Protein AF-A0A520CHP6-F1 (afdb_monomer)

Secondary structure (DSSP, 8-state):
---------TTSHHHHHHHHHHHHHHHHHHHHHHHH---HHHHHHHHHHHHHHHHHHHHTT-HHHHHHHHHHHHT---TT--

Nearest PDB structures (foldseek):
  2ic6-assembly1_A  TM=7.824E-01  e=7.204E-01  Orthohantavirus sinnombreense
  4fi5-assembly1_A  TM=8.094E-01  e=1.382E+00  Hantaan virus 76-118
  2v6y-assembly1_A  TM=3.650E-01  e=1.858E+00  Saccharolobus solfataricus

pLDDT: mean 84.32, std 17.83, range [40.88, 98.06]

Sequence (82 aa):
MIQSCSSEDSGSSVNCQEQLVELAQTMNQNSMVFSENPTKANCEKLKTSALKLIEKAKKCGMEEEWAVAAAAWEDIDCSELD

Radius of gyration: 17.07 Å; Cα contacts (8 Å, |Δi|>4): 57; chains: 1; bounding box: 45×21×53 Å

Solvent-accessible surface area (backbone atoms only — not comparable to full-atom values): 4712 Å² total; per-residue (Å²): 140,79,84,80,80,78,72,78,77,95,81,55,70,76,59,42,58,55,52,48,51,53,32,49,51,52,24,51,53,31,47,52,51,22,75,76,46,68,30,23,71,33,40,49,51,24,45,51,31,47,52,52,35,43,54,50,35,40,75,65,72,42,41,81,84,34,49,67,58,47,55,58,53,70,69,60,77,43,80,91,38,103

Mean predicted aligned error: 8.42 Å

Structure (mmCIF, N/CA/C/O backbone):
data_AF-A0A520CHP6-F1
#
_entry.id   AF-A0A520CHP6-F1
#
loop_
_atom_site.group_PDB
_atom_site.id
_atom_site.type_symbol
_atom_site.label_atom_id
_atom_site.label_alt_id
_atom_site.label_comp_id
_atom_site.label_asym_id
_atom_site.label_entity_id
_atom_site.label_seq_id
_atom_site.pdbx_PDB_ins_code
_atom_site.Cartn_x
_atom_site.Cartn_y
_atom_site.Cartn_z
_atom_site.occupancy
_atom_site.B_iso_or_equiv
_atom_site.auth_seq_id
_atom_site.auth_comp_id
_atom_site.auth_asym_id
_atom_site.auth_atom_id
_atom_site.pdbx_PDB_model_num
ATOM 1 N N . MET A 1 1 ? 31.466 -2.394 -36.519 1.00 44.78 1 MET A N 1
ATOM 2 C CA . MET A 1 1 ? 30.929 -3.243 -35.432 1.00 44.78 1 MET A CA 1
ATOM 3 C C . MET A 1 1 ? 31.810 -2.964 -34.223 1.00 44.78 1 MET A C 1
ATOM 5 O 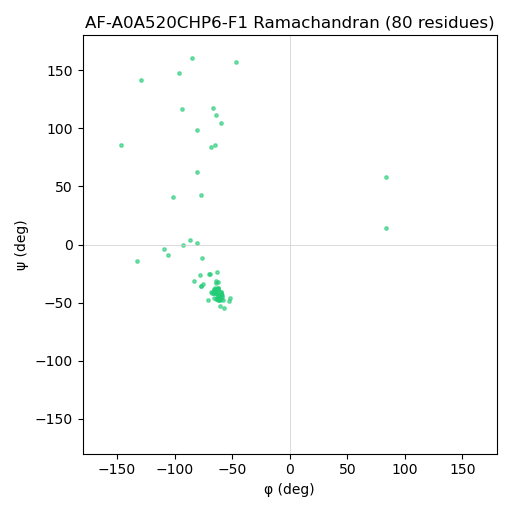O . MET A 1 1 ? 33.009 -3.097 -34.374 1.00 44.78 1 MET A O 1
ATOM 9 N N . ILE A 1 2 ? 31.372 -2.465 -33.075 1.00 47.88 2 ILE A N 1
ATOM 10 C CA . ILE A 1 2 ? 30.050 -2.387 -32.455 1.00 47.88 2 ILE A CA 1
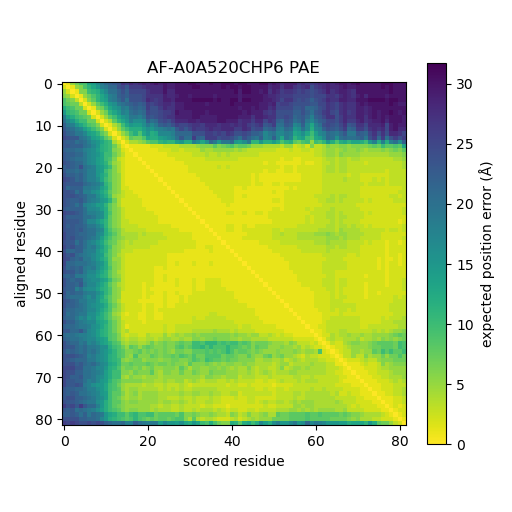ATOM 11 C C . ILE A 1 2 ? 29.819 -0.928 -32.038 1.00 47.88 2 ILE A C 1
ATOM 13 O O . ILE A 1 2 ? 30.743 -0.221 -31.650 1.00 47.88 2 ILE A O 1
ATOM 17 N N . GLN A 1 3 ? 28.583 -0.492 -32.226 1.00 42.97 3 GLN A N 1
ATOM 18 C CA . GLN A 1 3 ? 28.059 0.835 -31.955 1.00 42.97 3 GLN A CA 1
ATOM 19 C C . GLN A 1 3 ? 28.130 1.088 -30.444 1.00 42.97 3 GLN A C 1
ATOM 21 O O . GLN A 1 3 ? 27.447 0.415 -29.676 1.00 42.97 3 GLN A O 1
ATOM 26 N N . SER A 1 4 ? 28.997 2.009 -30.017 1.00 42.53 4 SER A N 1
ATOM 27 C CA . SER A 1 4 ? 28.990 2.527 -28.651 1.00 42.53 4 SER A CA 1
ATOM 28 C C . SER A 1 4 ? 27.630 3.171 -28.408 1.00 42.53 4 SER A C 1
ATOM 30 O O . SER A 1 4 ? 27.355 4.252 -28.926 1.00 42.53 4 SER A O 1
ATOM 32 N N . CYS A 1 5 ? 26.761 2.495 -27.659 1.00 54.50 5 CYS A N 1
ATOM 33 C CA . CYS A 1 5 ? 25.592 3.124 -27.067 1.00 54.50 5 CYS A CA 1
ATOM 34 C C . CYS A 1 5 ? 26.093 4.089 -25.991 1.00 54.50 5 CYS A C 1
ATOM 36 O O . CYS A 1 5 ? 26.196 3.747 -24.816 1.00 54.50 5 CYS A O 1
ATOM 38 N N . SER A 1 6 ? 26.452 5.295 -26.424 1.00 47.75 6 SER A N 1
ATOM 39 C CA . SER A 1 6 ? 26.422 6.481 -25.584 1.00 47.75 6 SER A CA 1
ATOM 40 C C . SER A 1 6 ? 24.958 6.725 -25.231 1.00 47.75 6 SER A C 1
ATOM 42 O O . SER A 1 6 ? 24.254 7.434 -25.942 1.00 47.75 6 SER A O 1
ATOM 44 N N . SER A 1 7 ? 24.476 6.064 -24.182 1.00 46.44 7 SER A N 1
ATOM 45 C CA . SER A 1 7 ? 23.252 6.489 -23.519 1.00 46.44 7 SER A CA 1
ATOM 46 C C . SER A 1 7 ? 23.627 7.629 -22.587 1.00 46.44 7 SER A C 1
ATOM 48 O O . SER A 1 7 ? 24.177 7.445 -21.502 1.00 46.44 7 SER A O 1
ATOM 50 N N . GLU A 1 8 ? 23.379 8.819 -23.113 1.00 46.56 8 GLU A N 1
ATOM 51 C CA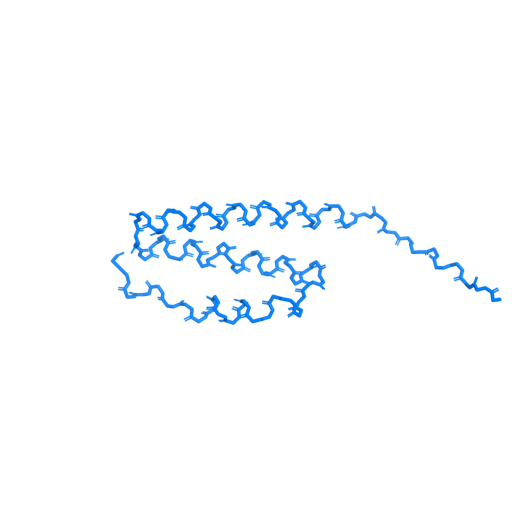 . GLU A 1 8 ? 23.067 10.035 -22.380 1.00 46.56 8 GLU A CA 1
ATOM 52 C C . GLU A 1 8 ? 21.994 9.744 -21.298 1.00 46.56 8 GLU A C 1
ATOM 54 O O . GLU A 1 8 ? 21.243 8.776 -21.411 1.00 46.56 8 GLU A O 1
ATOM 59 N N . ASP A 1 9 ? 21.942 10.583 -20.256 1.00 44.97 9 ASP A N 1
ATOM 60 C CA . ASP A 1 9 ? 21.054 10.533 -19.073 1.00 44.97 9 ASP A CA 1
ATOM 61 C C . ASP A 1 9 ? 21.448 9.633 -17.884 1.00 44.97 9 ASP A C 1
ATOM 63 O O . ASP A 1 9 ? 20.666 8.858 -17.333 1.00 44.97 9 ASP A O 1
ATOM 67 N N . SER A 1 10 ? 22.629 9.875 -17.312 1.00 4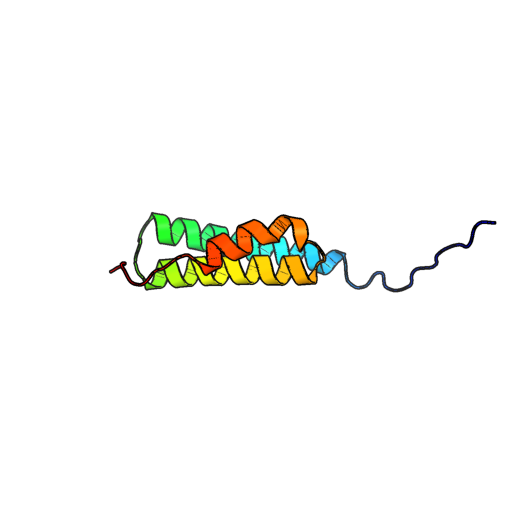0.88 10 SER A N 1
ATOM 68 C CA . SER A 1 10 ? 22.956 9.459 -15.937 1.00 40.88 10 SER A CA 1
ATOM 69 C C . SER A 1 10 ? 22.319 10.371 -14.867 1.00 40.88 10 SER A C 1
ATOM 71 O O . SER A 1 10 ? 22.976 10.762 -13.904 1.00 40.88 10 SER A O 1
ATOM 73 N N . GLY A 1 11 ? 21.051 10.753 -15.054 1.00 47.50 11 GLY A N 1
ATOM 74 C CA . GLY A 1 11 ? 20.312 11.664 -14.171 1.00 47.50 11 GLY A CA 1
ATOM 75 C C . GLY A 1 11 ? 19.252 11.014 -13.271 1.00 47.50 11 GLY A C 1
ATOM 76 O O . GLY A 1 11 ? 18.714 11.702 -12.409 1.00 47.50 11 GLY A O 1
ATOM 77 N N . SER A 1 12 ? 18.914 9.726 -13.437 1.00 49.22 12 SER A N 1
ATOM 78 C CA . SER A 1 12 ? 17.670 9.188 -12.838 1.00 49.22 12 SER A CA 1
ATOM 79 C C . SER 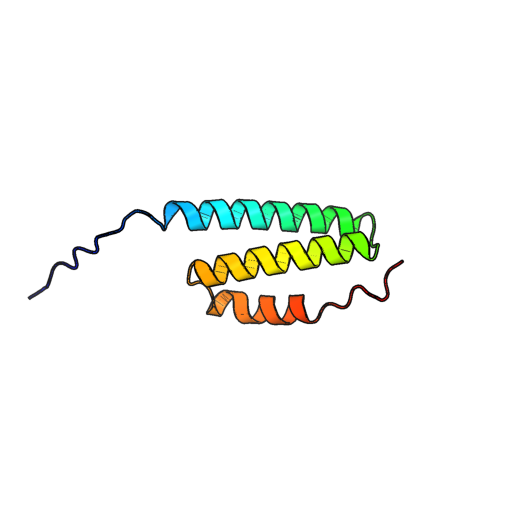A 1 12 ? 17.765 7.860 -12.073 1.00 49.22 12 SER A C 1
ATOM 81 O O . SER A 1 12 ? 16.861 7.540 -11.305 1.00 49.22 12 SER A O 1
ATOM 83 N N . SER A 1 13 ? 18.850 7.089 -12.193 1.00 50.00 13 SER A N 1
ATOM 84 C CA . SER A 1 13 ? 18.953 5.786 -11.508 1.00 50.00 13 SER A CA 1
ATOM 85 C C . SER A 1 13 ? 19.276 5.899 -10.012 1.00 50.00 13 SER A C 1
ATOM 87 O O . SER A 1 13 ? 18.716 5.150 -9.213 1.00 50.00 13 SER A O 1
ATOM 89 N N . VAL A 1 14 ? 20.099 6.876 -9.608 1.00 53.09 14 VAL A N 1
ATOM 90 C CA . VAL A 1 14 ? 20.463 7.111 -8.192 1.00 53.09 14 VAL A CA 1
ATOM 91 C C . VAL A 1 14 ? 19.238 7.508 -7.352 1.00 53.09 14 VAL A C 1
ATOM 93 O O . VAL A 1 14 ? 19.102 7.084 -6.211 1.00 53.09 14 VAL A O 1
ATOM 96 N N . ASN A 1 15 ? 18.276 8.219 -7.948 1.00 78.12 15 ASN A N 1
ATOM 97 C CA . ASN A 1 15 ? 17.084 8.711 -7.250 1.00 78.12 15 ASN A CA 1
ATOM 98 C C . ASN A 1 15 ? 16.013 7.623 -7.028 1.00 78.12 15 ASN A C 1
ATOM 100 O O . ASN A 1 15 ? 15.205 7.698 -6.106 1.00 78.12 15 ASN A O 1
ATOM 104 N N . CYS A 1 16 ? 15.973 6.593 -7.878 1.00 87.75 16 CYS A N 1
ATOM 105 C CA . CYS A 1 16 ? 14.970 5.537 -7.755 1.00 87.75 16 CYS A CA 1
ATOM 106 C C . CYS A 1 16 ? 15.228 4.642 -6.541 1.00 87.75 16 CYS A C 1
ATOM 108 O O . CYS A 1 16 ? 14.314 4.416 -5.753 1.00 87.75 16 CYS A O 1
ATOM 110 N N . GLN A 1 17 ? 16.471 4.189 -6.358 1.00 88.25 17 GLN A N 1
ATOM 111 C CA . GLN A 1 17 ? 16.841 3.325 -5.236 1.00 88.25 17 GLN A CA 1
ATOM 112 C C . GLN A 1 17 ? 16.593 4.016 -3.885 1.00 88.25 17 GLN A C 1
ATOM 114 O O . GLN A 1 17 ? 15.989 3.419 -2.999 1.00 88.25 17 GLN A O 1
ATOM 119 N N . GLU A 1 18 ? 17.014 5.275 -3.737 1.00 91.56 18 GLU A N 1
ATOM 120 C CA . GLU A 1 18 ? 16.848 6.040 -2.493 1.00 91.56 18 GLU A CA 1
ATOM 121 C C . GLU A 1 18 ? 15.369 6.255 -2.146 1.00 91.56 18 GLU A C 1
ATOM 123 O O . GLU A 1 18 ? 14.951 5.961 -1.026 1.00 91.56 18 GLU A O 1
ATOM 128 N N . GLN A 1 19 ? 14.549 6.663 -3.121 1.00 92.50 19 GLN A N 1
ATOM 129 C CA . GLN A 1 19 ? 13.108 6.836 -2.909 1.00 92.50 19 GLN A CA 1
ATOM 130 C C . GLN A 1 19 ? 12.397 5.516 -2.592 1.00 92.50 19 GLN A C 1
ATOM 132 O O . GLN A 1 19 ? 11.480 5.492 -1.773 1.00 92.50 19 GLN A O 1
ATOM 137 N N . LEU A 1 20 ? 12.805 4.408 -3.219 1.00 92.94 20 LEU A N 1
ATOM 138 C CA . LEU A 1 20 ? 12.262 3.086 -2.901 1.00 92.94 20 LEU A CA 1
ATOM 139 C C . LEU A 1 20 ? 12.598 2.676 -1.465 1.00 92.94 20 LEU A C 1
ATOM 141 O O . LEU A 1 20 ? 11.732 2.155 -0.767 1.00 92.94 20 LEU A O 1
ATOM 145 N N . VAL A 1 21 ? 13.821 2.946 -1.002 1.00 93.88 21 VAL A N 1
ATOM 146 C CA . VAL A 1 21 ? 14.229 2.676 0.384 1.00 93.88 21 VAL A CA 1
ATOM 147 C C . VAL A 1 21 ? 13.417 3.515 1.371 1.00 93.88 21 VAL A C 1
ATOM 149 O O . VAL A 1 21 ? 12.915 2.968 2.350 1.00 93.88 21 VAL A O 1
ATOM 152 N N . GLU A 1 22 ? 13.233 4.810 1.116 1.00 95.44 22 GLU A N 1
ATOM 153 C CA . GLU A 1 22 ? 12.436 5.695 1.978 1.00 95.44 22 GLU A CA 1
ATOM 154 C C . GLU A 1 22 ? 10.963 5.250 2.060 1.00 95.44 22 GLU A C 1
ATOM 156 O O . GLU A 1 22 ? 10.375 5.162 3.145 1.00 95.44 22 GLU A O 1
ATOM 161 N N . LEU A 1 23 ? 10.367 4.896 0.919 1.00 95.81 23 LEU A N 1
ATOM 162 C CA . LEU A 1 23 ? 8.998 4.386 0.861 1.00 95.81 23 LEU A CA 1
ATOM 163 C C . LEU A 1 23 ? 8.869 3.028 1.564 1.00 95.81 23 LEU A C 1
ATOM 165 O O . LEU A 1 23 ? 7.895 2.811 2.286 1.00 95.81 23 LEU A O 1
ATOM 169 N N . ALA A 1 24 ? 9.859 2.142 1.424 1.00 94.62 24 ALA A N 1
ATOM 170 C CA . ALA A 1 24 ? 9.892 0.858 2.120 1.00 94.62 24 ALA A CA 1
ATOM 171 C C . ALA A 1 24 ? 10.029 1.032 3.640 1.00 94.62 24 ALA A C 1
ATOM 173 O O . ALA A 1 24 ? 9.342 0.351 4.401 1.00 94.62 24 ALA A O 1
ATOM 174 N N . GLN A 1 25 ? 10.854 1.977 4.101 1.00 97.25 25 GLN A N 1
ATOM 175 C CA . GLN A 1 25 ? 10.950 2.327 5.520 1.00 97.25 25 GLN A CA 1
ATOM 176 C C . GLN A 1 25 ? 9.620 2.860 6.057 1.00 97.25 25 GLN A C 1
ATOM 178 O O . GLN A 1 25 ? 9.178 2.430 7.122 1.00 97.25 25 GLN A O 1
ATOM 183 N N . THR A 1 26 ? 8.952 3.734 5.303 1.00 96.94 26 THR A N 1
ATOM 184 C CA . THR A 1 26 ? 7.635 4.275 5.667 1.00 96.94 26 THR A CA 1
ATOM 185 C C . THR A 1 26 ? 6.581 3.169 5.760 1.00 96.94 26 THR A C 1
ATOM 187 O O . THR A 1 26 ? 5.831 3.099 6.733 1.00 96.94 26 THR A O 1
ATOM 190 N N . MET A 1 27 ? 6.540 2.267 4.776 1.00 96.44 27 MET A N 1
ATOM 191 C CA . MET A 1 27 ? 5.653 1.104 4.795 1.00 96.44 27 MET A CA 1
ATOM 192 C C . MET A 1 27 ? 5.930 0.209 6.008 1.00 96.44 27 MET A C 1
ATOM 194 O O . MET A 1 27 ? 4.994 -0.198 6.691 1.00 96.44 27 MET A O 1
ATOM 198 N N . ASN A 1 28 ? 7.201 -0.051 6.323 1.00 97.06 28 ASN A N 1
ATOM 199 C CA . ASN A 1 28 ? 7.581 -0.854 7.482 1.00 97.06 28 ASN A CA 1
ATOM 200 C C . ASN A 1 28 ? 7.157 -0.195 8.809 1.00 97.06 28 ASN A C 1
ATOM 202 O O . ASN A 1 28 ? 6.603 -0.856 9.683 1.00 97.06 28 ASN A O 1
ATOM 206 N N . GLN A 1 29 ? 7.338 1.121 8.947 1.00 98.06 29 GLN A N 1
ATOM 207 C CA . GLN A 1 29 ? 6.856 1.870 10.113 1.00 98.06 29 GLN A CA 1
ATOM 208 C C . GLN A 1 29 ? 5.338 1.760 10.274 1.00 98.06 29 GLN A C 1
ATOM 210 O O . GLN A 1 29 ? 4.859 1.434 11.359 1.00 98.06 29 GLN A O 1
ATOM 215 N N . ASN A 1 30 ? 4.579 1.953 9.193 1.00 97.75 30 ASN A N 1
ATOM 216 C CA . ASN A 1 30 ? 3.128 1.783 9.227 1.00 97.75 30 ASN A CA 1
ATOM 217 C C . ASN A 1 30 ? 2.721 0.334 9.533 1.00 97.75 30 ASN A C 1
ATOM 219 O O . ASN A 1 30 ? 1.703 0.122 10.186 1.00 97.75 30 ASN A O 1
ATOM 223 N N . SER A 1 31 ? 3.516 -0.654 9.111 1.00 97.50 31 SER A N 1
ATOM 224 C CA . SER A 1 31 ? 3.279 -2.065 9.425 1.00 97.50 31 SER A CA 1
ATOM 225 C C . SER A 1 31 ? 3.425 -2.337 10.918 1.00 97.50 31 SER A C 1
ATOM 227 O O . SER A 1 31 ? 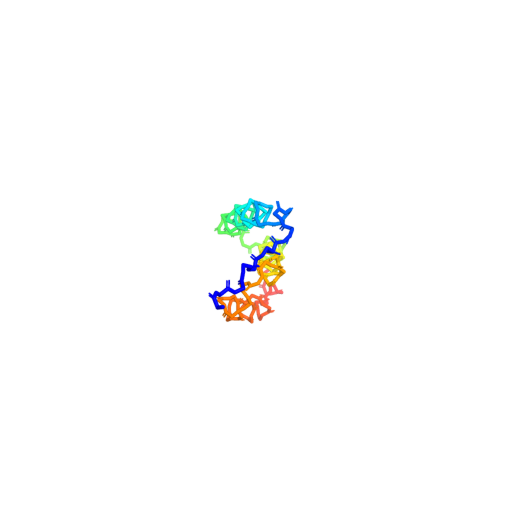2.604 -3.055 11.482 1.00 97.50 31 SER A O 1
ATOM 229 N N . MET 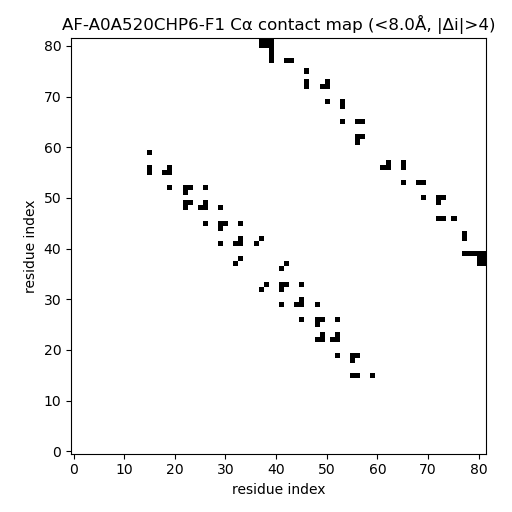A 1 32 ? 4.433 -1.750 11.569 1.00 98.00 32 MET A N 1
ATOM 230 C CA . MET A 1 32 ? 4.595 -1.849 13.022 1.00 98.00 32 MET A CA 1
ATOM 231 C C . MET A 1 32 ? 3.428 -1.175 13.751 1.00 98.00 32 MET A C 1
ATOM 233 O O . MET A 1 32 ? 2.810 -1.793 14.611 1.00 98.00 32 MET A O 1
ATOM 237 N N . VAL A 1 33 ? 3.052 0.043 13.343 1.00 97.94 33 VAL A N 1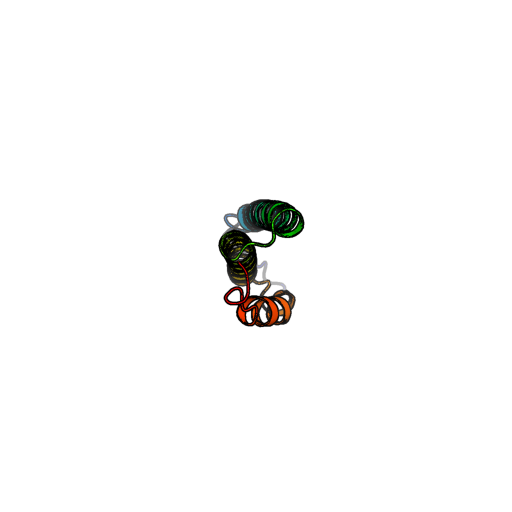
ATOM 238 C CA . VAL A 1 33 ? 1.917 0.773 13.939 1.00 97.94 33 VAL A CA 1
ATOM 239 C C . VAL A 1 33 ? 0.604 0.002 13.790 1.00 97.94 33 VAL A C 1
ATOM 241 O O . VAL A 1 33 ? -0.173 -0.074 14.738 1.00 97.94 33 VAL A O 1
ATOM 244 N N . PHE A 1 34 ? 0.345 -0.585 12.620 1.00 97.56 34 PHE A N 1
ATOM 245 C CA . PHE A 1 34 ? -0.832 -1.425 12.407 1.00 97.56 34 PHE A CA 1
ATOM 246 C C . PHE A 1 34 ? -0.787 -2.698 13.262 1.00 97.56 34 PHE A C 1
ATOM 248 O O . PHE A 1 34 ? -1.792 -3.054 13.866 1.00 97.56 34 PHE A O 1
ATOM 255 N N . SER A 1 35 ? 0.376 -3.349 13.368 1.00 97.06 35 SER A N 1
ATOM 256 C CA . SER A 1 35 ? 0.551 -4.543 14.204 1.00 97.06 35 SER A CA 1
ATOM 257 C C . SER A 1 35 ? 0.317 -4.271 15.692 1.00 97.06 35 SER A C 1
ATOM 259 O O . SER A 1 35 ? -0.124 -5.168 16.405 1.00 97.06 35 SER A O 1
ATOM 261 N N . GLU A 1 36 ? 0.642 -3.071 16.170 1.00 97.81 36 GLU A N 1
ATOM 262 C CA . GLU A 1 36 ? 0.414 -2.657 17.558 1.00 97.81 36 GLU A CA 1
ATOM 263 C C . GLU A 1 36 ? -1.017 -2.159 17.792 1.00 97.81 36 GLU A C 1
ATOM 265 O O . GLU A 1 36 ? -1.556 -2.314 18.887 1.00 97.81 36 GLU A O 1
ATOM 270 N N . ASN A 1 37 ? -1.636 -1.552 16.777 1.00 96.75 37 ASN A N 1
ATOM 271 C CA . ASN A 1 37 ? -2.958 -0.945 16.873 1.00 96.75 37 ASN A CA 1
ATOM 272 C C . ASN A 1 37 ? -3.739 -1.088 15.547 1.00 96.75 37 ASN A C 1
ATOM 274 O O . ASN A 1 37 ? -3.716 -0.162 14.720 1.00 96.75 37 ASN A O 1
ATOM 278 N N . PRO A 1 38 ? -4.433 -2.221 15.327 1.00 95.50 38 PRO A N 1
ATOM 279 C CA . PRO A 1 38 ? -5.059 -2.557 14.050 1.00 95.50 38 PRO A CA 1
ATOM 280 C C . PRO A 1 38 ? -6.413 -1.858 13.854 1.00 95.50 38 PRO A C 1
ATOM 282 O O . PRO A 1 38 ? -7.449 -2.497 13.725 1.00 95.50 38 PRO A O 1
ATOM 285 N N . THR A 1 39 ? -6.403 -0.528 13.818 1.00 97.19 39 THR A N 1
ATOM 286 C CA . THR A 1 39 ? -7.580 0.287 13.470 1.00 97.19 39 THR A CA 1
ATOM 287 C C . THR A 1 39 ? -7.708 0.448 11.965 1.00 97.19 39 THR A C 1
ATOM 289 O O . THR A 1 39 ? -6.711 0.362 11.229 1.00 97.19 39 THR A O 1
ATOM 292 N N . LYS A 1 40 ? -8.908 0.804 11.499 1.00 96.81 40 LYS A N 1
ATOM 293 C CA . LYS A 1 40 ? -9.145 1.160 10.094 1.00 96.81 40 LYS A CA 1
ATOM 294 C C . LYS A 1 40 ? -8.166 2.220 9.599 1.00 96.81 40 LYS A C 1
ATOM 296 O O . LYS A 1 40 ? -7.549 2.060 8.548 1.00 96.81 40 LYS A O 1
ATOM 301 N N . ALA A 1 41 ? -7.957 3.270 10.390 1.00 97.00 41 ALA A N 1
ATOM 302 C CA . ALA A 1 41 ? -7.058 4.363 10.032 1.00 97.00 41 ALA A CA 1
ATOM 303 C C . ALA A 1 41 ? -5.599 3.902 9.861 1.00 97.00 41 ALA A C 1
ATOM 305 O O . ALA A 1 41 ? -4.889 4.398 8.983 1.00 97.00 41 ALA A O 1
ATOM 306 N N . ASN A 1 42 ? -5.129 2.960 10.684 1.00 97.62 42 ASN A N 1
ATOM 307 C CA . ASN A 1 42 ? -3.765 2.440 10.580 1.00 97.62 42 ASN A CA 1
ATOM 308 C C . ASN A 1 42 ? -3.617 1.442 9.422 1.00 97.62 42 ASN A C 1
ATOM 310 O O . ASN A 1 42 ? -2.597 1.478 8.732 1.00 97.62 42 ASN A O 1
ATOM 314 N N . CYS A 1 43 ? -4.644 0.634 9.141 1.00 97.31 43 CYS A N 1
ATOM 315 C CA . CYS A 1 43 ? -4.696 -0.208 7.944 1.00 97.31 43 CYS A CA 1
ATOM 316 C C . CYS A 1 43 ? -4.667 0.631 6.661 1.00 97.31 43 CYS A C 1
ATOM 318 O O . CYS A 1 43 ? -3.845 0.380 5.780 1.00 97.31 43 CYS A O 1
ATOM 320 N N . GLU A 1 44 ? -5.487 1.683 6.570 1.00 96.75 44 GLU A N 1
ATOM 321 C CA . GLU A 1 44 ? -5.528 2.573 5.403 1.00 96.75 44 GLU A CA 1
ATOM 322 C C . GLU A 1 44 ? -4.189 3.289 5.179 1.00 96.75 44 GLU A C 1
ATOM 324 O O . GLU A 1 44 ? -3.739 3.424 4.036 1.00 96.75 44 GLU A O 1
ATOM 329 N N . LYS A 1 45 ? -3.504 3.702 6.256 1.00 97.06 45 LYS A N 1
ATOM 330 C CA . LYS A 1 45 ? -2.144 4.262 6.177 1.00 97.06 45 LYS A CA 1
ATOM 331 C C . LYS A 1 45 ? -1.142 3.246 5.638 1.00 97.06 45 LYS A C 1
ATOM 333 O O . LYS A 1 45 ? -0.381 3.584 4.728 1.00 97.06 45 LYS A O 1
ATOM 338 N N . LEU A 1 46 ? -1.155 2.018 6.161 1.00 97.38 46 LEU A N 1
ATOM 339 C CA . LEU A 1 46 ? -0.286 0.938 5.696 1.00 97.38 46 LEU A CA 1
ATOM 340 C C . LEU A 1 46 ? -0.539 0.622 4.216 1.00 97.38 46 LEU A C 1
ATOM 342 O O . LEU A 1 46 ? 0.396 0.709 3.414 1.00 97.38 46 LEU A O 1
ATOM 346 N N . LYS A 1 47 ? -1.799 0.375 3.838 1.00 96.56 47 LYS A N 1
ATOM 347 C CA . LYS A 1 47 ? -2.220 0.141 2.449 1.00 96.56 47 LYS A CA 1
ATOM 348 C C . LYS A 1 47 ? -1.754 1.265 1.528 1.00 96.56 47 LYS A C 1
ATOM 350 O O . LYS A 1 47 ? -1.114 1.010 0.511 1.00 96.56 47 LYS A O 1
ATOM 355 N N . THR A 1 48 ? -1.986 2.519 1.914 1.00 96.62 48 THR A N 1
ATOM 356 C CA . THR A 1 48 ? -1.551 3.686 1.134 1.00 96.62 48 THR A CA 1
ATOM 357 C C . THR A 1 48 ? -0.031 3.724 0.953 1.00 96.62 48 THR A C 1
ATOM 359 O O . THR A 1 48 ? 0.446 4.007 -0.145 1.00 96.62 48 THR A O 1
ATOM 362 N N . SER A 1 49 ? 0.755 3.448 2.001 1.00 96.75 49 SER A N 1
ATOM 363 C CA . SER A 1 49 ? 2.221 3.417 1.881 1.00 96.75 49 SER A CA 1
ATOM 364 C C . SER A 1 49 ? 2.730 2.287 0.987 1.00 96.75 49 SER A C 1
ATOM 366 O O . SER A 1 49 ? 3.647 2.519 0.201 1.00 96.75 49 SER A O 1
ATOM 368 N N . ALA A 1 50 ? 2.106 1.108 1.039 1.00 95.44 50 ALA A N 1
ATOM 369 C CA . ALA A 1 50 ? 2.461 -0.006 0.169 1.00 95.44 50 ALA A CA 1
ATOM 370 C C . ALA A 1 50 ? 2.164 0.302 -1.308 1.00 95.44 50 ALA A C 1
ATOM 372 O O . ALA A 1 50 ? 3.033 0.124 -2.161 1.00 95.44 50 ALA A O 1
ATOM 373 N N . LEU A 1 51 ? 0.983 0.856 -1.613 1.00 95.06 51 LEU A N 1
ATOM 374 C CA . LEU A 1 51 ? 0.624 1.245 -2.982 1.00 95.06 51 LEU A CA 1
ATOM 375 C C . LEU A 1 51 ? 1.558 2.329 -3.541 1.00 95.06 51 LEU A C 1
ATOM 377 O O . LEU A 1 51 ? 1.952 2.250 -4.702 1.00 95.06 51 LEU A O 1
ATOM 381 N N . LYS A 1 52 ? 1.988 3.296 -2.718 1.00 94.81 52 LYS A N 1
ATOM 382 C CA . LYS A 1 52 ? 2.989 4.303 -3.121 1.00 94.81 52 LYS A CA 1
ATOM 383 C C . LYS A 1 52 ? 4.349 3.684 -3.442 1.00 94.81 52 LYS A C 1
ATOM 385 O O . LYS A 1 52 ? 4.981 4.090 -4.417 1.00 94.81 52 LYS A O 1
ATOM 390 N N . LEU A 1 53 ? 4.799 2.715 -2.641 1.00 94.00 53 LEU A N 1
ATOM 391 C CA . LEU A 1 53 ? 6.038 1.978 -2.903 1.00 94.00 53 LEU A CA 1
ATOM 392 C C . LEU A 1 53 ? 5.961 1.238 -4.244 1.00 94.00 53 LEU A C 1
ATOM 394 O O . LEU A 1 53 ? 6.856 1.380 -5.074 1.00 94.00 53 LEU A O 1
ATOM 398 N N . ILE A 1 54 ? 4.862 0.520 -4.482 1.00 92.75 54 ILE A N 1
ATOM 399 C CA . ILE A 1 54 ? 4.601 -0.202 -5.734 1.00 92.75 54 ILE A CA 1
ATOM 400 C C . ILE A 1 54 ? 4.547 0.756 -6.929 1.00 92.75 54 ILE A C 1
ATOM 402 O O . ILE A 1 54 ? 5.174 0.503 -7.954 1.00 92.75 54 ILE A O 1
ATOM 406 N N . GLU A 1 55 ? 3.830 1.875 -6.816 1.00 92.06 55 GLU A N 1
ATOM 407 C CA . GLU A 1 55 ? 3.745 2.879 -7.881 1.00 92.06 55 GLU A CA 1
ATOM 408 C C . GLU A 1 55 ? 5.131 3.438 -8.221 1.00 92.06 55 GLU A C 1
ATOM 410 O O . GLU A 1 55 ? 5.473 3.614 -9.395 1.00 92.06 55 GLU A O 1
ATOM 415 N N . LYS A 1 56 ? 5.964 3.684 -7.202 1.00 92.25 56 LYS A N 1
ATOM 416 C CA . LYS A 1 56 ? 7.341 4.118 -7.422 1.00 92.25 56 LYS A CA 1
ATOM 417 C C . LYS A 1 56 ? 8.173 3.024 -8.088 1.00 92.25 56 LYS A C 1
ATOM 419 O O . LYS A 1 56 ? 8.901 3.344 -9.022 1.00 92.25 56 LYS A O 1
ATOM 424 N N . ALA A 1 57 ? 8.034 1.765 -7.675 1.00 90.75 57 ALA A N 1
ATOM 425 C CA . ALA A 1 57 ? 8.734 0.632 -8.281 1.00 90.75 57 ALA A CA 1
ATOM 426 C C . ALA A 1 57 ? 8.387 0.480 -9.770 1.00 90.75 57 ALA A C 1
ATOM 428 O O . ALA A 1 57 ? 9.293 0.373 -10.597 1.00 90.75 57 ALA A O 1
ATOM 429 N N . LYS A 1 58 ? 7.104 0.622 -10.133 1.00 90.44 58 LYS A N 1
ATOM 430 C CA . LYS A 1 58 ? 6.648 0.671 -11.533 1.00 90.44 58 LYS A CA 1
ATOM 431 C C . LYS A 1 58 ? 7.318 1.806 -12.311 1.00 90.44 58 LYS A C 1
ATOM 433 O O . LYS A 1 58 ? 7.876 1.577 -13.378 1.00 90.44 58 LYS A O 1
ATOM 438 N N . LYS A 1 59 ? 7.355 3.022 -11.751 1.00 90.06 59 LYS A N 1
ATOM 439 C CA . LYS A 1 59 ? 8.059 4.172 -12.362 1.00 90.06 59 LYS A CA 1
ATOM 440 C C . LYS A 1 59 ? 9.573 3.963 -12.476 1.00 90.06 59 LYS A C 1
ATOM 442 O O . LYS A 1 59 ? 10.199 4.594 -13.320 1.00 90.06 59 LYS A O 1
ATOM 447 N N . CYS A 1 60 ? 10.151 3.101 -11.642 1.00 89.81 60 CYS A N 1
ATOM 448 C CA . CYS A 1 60 ? 11.555 2.699 -11.702 1.00 89.81 60 CYS A CA 1
ATOM 449 C C . CYS A 1 60 ? 11.815 1.512 -12.647 1.00 89.81 60 CYS A C 1
ATOM 451 O O . CYS A 1 60 ? 12.952 1.055 -12.721 1.00 89.81 60 CYS A O 1
ATOM 453 N N . GLY A 1 61 ? 10.797 1.021 -13.365 1.00 88.38 61 GLY A N 1
ATOM 454 C CA . GLY A 1 61 ? 10.926 -0.078 -14.325 1.00 88.38 61 GLY A CA 1
ATOM 455 C C . GLY A 1 61 ? 10.869 -1.480 -13.715 1.00 88.38 61 GLY A C 1
ATOM 456 O O . GLY A 1 61 ? 11.222 -2.430 -14.399 1.00 88.38 61 GLY A O 1
ATOM 457 N N . MET A 1 62 ? 10.427 -1.617 -12.459 1.00 86.31 62 MET A N 1
ATOM 458 C CA . MET A 1 62 ? 10.304 -2.897 -11.741 1.00 86.31 62 MET A CA 1
ATOM 459 C C . MET A 1 62 ? 8.846 -3.393 -11.723 1.00 86.31 62 MET A C 1
ATOM 461 O O . MET A 1 62 ? 8.305 -3.761 -10.683 1.00 86.31 62 MET A O 1
ATOM 465 N N . GLU A 1 63 ? 8.115 -3.260 -12.829 1.00 81.56 63 GLU A N 1
ATOM 466 C CA . GLU A 1 63 ? 6.677 -3.559 -12.833 1.00 81.56 63 GLU A CA 1
ATOM 467 C C . GLU A 1 63 ? 6.385 -5.056 -12.659 1.00 81.56 63 GLU A C 1
ATOM 469 O O . GLU A 1 63 ? 5.483 -5.413 -11.899 1.00 81.56 63 GLU A O 1
ATOM 474 N N . GLU A 1 64 ? 7.158 -5.927 -13.313 1.00 80.69 64 GLU A N 1
ATOM 475 C CA . GLU A 1 64 ? 6.941 -7.378 -13.277 1.00 80.69 64 GLU A CA 1
ATOM 476 C C . GLU A 1 64 ? 7.154 -7.952 -11.870 1.00 80.69 64 GLU A C 1
ATOM 478 O O . GLU A 1 64 ? 6.366 -8.780 -11.409 1.00 80.69 64 GLU A O 1
ATOM 483 N N . GLU A 1 65 ? 8.161 -7.462 -11.145 1.00 80.69 65 GLU A N 1
ATOM 484 C CA . GLU A 1 65 ? 8.489 -7.921 -9.795 1.00 80.69 65 GLU A CA 1
ATOM 485 C C . GLU A 1 65 ? 7.433 -7.507 -8.761 1.00 80.69 65 GLU A C 1
ATOM 487 O O . GLU A 1 65 ? 7.268 -8.175 -7.739 1.00 80.69 65 GLU A O 1
ATOM 492 N N . TRP A 1 66 ? 6.699 -6.422 -9.023 1.00 81.19 66 TRP A N 1
ATOM 493 C CA . TRP A 1 66 ? 5.743 -5.839 -8.080 1.00 81.19 66 TRP A CA 1
ATOM 494 C C . TRP A 1 66 ? 4.277 -6.021 -8.485 1.00 81.19 66 TRP A C 1
ATOM 496 O O . TRP A 1 66 ? 3.397 -5.669 -7.701 1.00 81.19 66 TRP A O 1
ATOM 506 N N . ALA A 1 67 ? 3.980 -6.598 -9.653 1.00 77.56 67 ALA A N 1
ATOM 507 C CA . ALA A 1 67 ? 2.611 -6.784 -10.139 1.00 77.56 67 ALA A CA 1
ATOM 508 C C . ALA A 1 67 ? 1.741 -7.621 -9.182 1.00 77.56 67 ALA A C 1
ATOM 510 O O . ALA A 1 67 ? 0.611 -7.244 -8.877 1.00 77.56 67 ALA A O 1
ATOM 511 N N . VAL A 1 68 ? 2.284 -8.722 -8.650 1.00 82.25 68 VAL A N 1
ATOM 512 C CA . VAL A 1 68 ? 1.573 -9.582 -7.684 1.00 82.25 68 VAL A CA 1
ATOM 513 C C . VAL A 1 68 ? 1.349 -8.855 -6.357 1.00 82.25 68 VAL A C 1
ATOM 515 O O . VAL A 1 68 ? 0.264 -8.927 -5.783 1.00 82.25 68 VAL A O 1
ATOM 518 N N . ALA A 1 69 ? 2.356 -8.115 -5.887 1.00 80.62 69 ALA A N 1
ATOM 519 C CA . ALA A 1 69 ? 2.237 -7.311 -4.676 1.00 80.62 69 ALA A CA 1
ATOM 520 C C . ALA A 1 69 ? 1.191 -6.196 -4.845 1.00 80.62 69 ALA A C 1
ATOM 522 O O . ALA A 1 69 ? 0.428 -5.941 -3.919 1.00 80.62 69 ALA A O 1
ATOM 523 N N . ALA A 1 70 ? 1.123 -5.567 -6.023 1.00 81.12 70 ALA A N 1
ATOM 524 C CA . ALA A 1 70 ? 0.140 -4.536 -6.345 1.00 81.12 70 ALA A CA 1
ATOM 525 C C . ALA A 1 70 ? -1.291 -5.042 -6.160 1.00 81.12 70 ALA A C 1
ATOM 527 O O . ALA A 1 70 ? -2.038 -4.464 -5.375 1.00 81.12 70 ALA A O 1
ATOM 528 N N . ALA A 1 71 ? -1.626 -6.159 -6.812 1.00 84.12 71 ALA A N 1
ATOM 529 C CA . ALA A 1 71 ? -2.953 -6.760 -6.721 1.00 84.12 71 ALA A CA 1
ATOM 530 C C . ALA A 1 71 ? -3.306 -7.129 -5.271 1.00 84.12 71 ALA A C 1
ATOM 532 O O . ALA A 1 71 ? -4.371 -6.770 -4.778 1.00 84.12 71 ALA A O 1
ATOM 533 N N . ALA A 1 72 ? -2.366 -7.750 -4.547 1.00 89.75 72 ALA A N 1
ATOM 534 C CA . ALA A 1 72 ? -2.583 -8.129 -3.155 1.00 89.75 72 ALA A CA 1
ATOM 535 C C . ALA A 1 72 ? -2.895 -6.925 -2.250 1.00 89.75 72 ALA A C 1
ATOM 537 O O . ALA A 1 72 ? -3.762 -7.026 -1.391 1.00 89.75 72 ALA A O 1
ATOM 538 N N . TRP A 1 73 ? -2.211 -5.789 -2.432 1.00 92.50 73 TRP A N 1
ATOM 539 C CA . TRP A 1 73 ? -2.459 -4.578 -1.640 1.00 92.50 73 TRP A CA 1
ATOM 540 C C . TRP A 1 73 ? -3.735 -3.841 -2.049 1.00 92.50 73 TRP A C 1
ATOM 542 O O . TRP A 1 73 ? -4.393 -3.256 -1.186 1.00 92.50 73 TRP A O 1
ATOM 552 N N . GLU A 1 74 ? -4.097 -3.854 -3.332 1.00 90.19 74 GLU A N 1
ATOM 553 C CA . GLU A 1 74 ? -5.348 -3.269 -3.831 1.00 90.19 74 GLU A CA 1
ATOM 554 C C . GLU A 1 74 ? -6.575 -3.974 -3.232 1.00 90.19 74 GLU A C 1
ATOM 556 O O . GLU A 1 74 ? -7.506 -3.286 -2.799 1.00 90.19 74 GLU A O 1
ATOM 561 N N . ASP A 1 75 ? -6.507 -5.299 -3.085 1.00 93.06 75 ASP A N 1
ATOM 562 C CA . ASP A 1 75 ? -7.585 -6.152 -2.568 1.00 93.06 75 ASP A CA 1
ATOM 563 C C . ASP A 1 75 ? -7.777 -6.089 -1.041 1.00 93.06 75 ASP A C 1
ATOM 565 O O . ASP A 1 75 ? -8.783 -6.579 -0.529 1.00 93.06 75 ASP A O 1
ATOM 569 N N . ILE A 1 76 ? -6.854 -5.481 -0.283 1.00 92.19 76 ILE A N 1
ATOM 570 C CA . ILE A 1 76 ? -7.010 -5.365 1.176 1.00 92.19 76 ILE A CA 1
ATOM 571 C C . ILE A 1 76 ? -8.191 -4.456 1.508 1.00 92.19 76 ILE A C 1
ATOM 573 O O . ILE A 1 76 ? -8.158 -3.253 1.230 1.00 92.19 76 ILE A O 1
ATOM 577 N N . ASP A 1 77 ? -9.196 -5.014 2.172 1.00 93.06 77 ASP A N 1
ATOM 578 C CA . ASP A 1 77 ? -10.300 -4.256 2.742 1.00 93.06 77 ASP A CA 1
ATOM 579 C C . ASP A 1 77 ? -10.017 -3.910 4.212 1.00 93.06 77 ASP A C 1
ATOM 581 O O . ASP A 1 77 ? -9.883 -4.787 5.064 1.00 93.06 77 ASP A O 1
ATOM 585 N N . CYS A 1 78 ? -9.912 -2.613 4.505 1.00 94.81 78 CYS A N 1
ATOM 586 C CA . CYS A 1 78 ? -9.725 -2.089 5.859 1.00 94.81 78 CYS A CA 1
ATOM 587 C C . CYS A 1 78 ? -11.057 -1.738 6.549 1.00 94.81 78 CYS A C 1
ATOM 589 O O . CYS A 1 78 ? -11.038 -1.216 7.662 1.00 94.81 78 CYS A O 1
ATOM 591 N N . SER A 1 79 ? -12.202 -1.930 5.882 1.00 93.00 79 SER A N 1
ATOM 592 C CA . SER A 1 79 ? -13.507 -1.451 6.350 1.00 93.00 79 SER A CA 1
ATOM 593 C C . SER A 1 79 ? -14.044 -2.192 7.576 1.00 93.00 79 SER A C 1
ATOM 595 O O . SER A 1 79 ? -14.786 -1.594 8.348 1.00 93.00 79 SER A O 1
ATOM 597 N N . GLU A 1 80 ? -13.609 -3.435 7.777 1.00 91.25 80 GLU A N 1
ATOM 598 C CA . GLU A 1 80 ? -13.994 -4.314 8.890 1.00 91.25 80 GLU A CA 1
ATOM 599 C C . GLU A 1 80 ? -13.226 -4.030 10.198 1.00 91.25 80 GLU A C 1
ATOM 601 O O . GLU A 1 80 ? -13.403 -4.736 11.189 1.00 91.25 80 GLU A O 1
ATOM 606 N N . LEU A 1 81 ? -12.337 -3.032 10.209 1.00 89.25 81 LEU A N 1
ATOM 607 C CA . LEU A 1 81 ? -11.545 -2.659 11.382 1.00 89.25 81 LEU A CA 1
ATOM 608 C C . LEU A 1 81 ? -12.195 -1.500 12.150 1.00 89.25 81 LEU A C 1
ATOM 610 O O . LEU A 1 81 ? -12.792 -0.608 11.543 1.00 89.25 81 LEU A O 1
ATOM 614 N N . ASP A 1 82 ? -12.017 -1.516 13.475 1.00 74.50 82 ASP A N 1
ATOM 615 C CA . ASP A 1 82 ? -12.522 -0.502 14.418 1.00 74.50 82 ASP A CA 1
ATOM 616 C C . ASP A 1 82 ? -11.982 0.921 14.146 1.00 74.50 82 ASP A C 1
ATOM 618 O O . ASP A 1 82 ? -10.807 1.078 13.703 1.00 74.50 82 ASP A O 1
#

Foldseek 3Di:
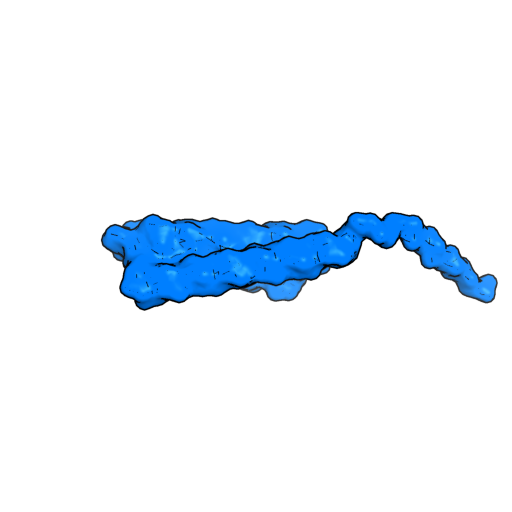DDDPPPDPDPPPLVPLVVVLVVLVVQLVVLVVVCVVPVALVSLVSNLVSQLVSQVSCVVNVNVVVCVVVNVVSVPDDSPPGD